Protein AF-A0A537BVV6-F1 (afdb_monomer_lite)

Foldseek 3Di:
DDKDFADPPDFWFPDLAADDLVRQLVQQQQKAWVPHRLDDPVRSVVPSVVVRVCSNPDGRRIKDKDKDWAADDDVHRPHQIFIWIWIWTHHPQKIKIFTADTRHNVLVVLVVPPPRDRPPPHGHPVAHNDPSTQMDSGQFDAPDPRRSRMTIHRHDGDD

Sequence (159 aa):
MRIERIESGAPDNAHPYGISVDAMRQKLASVKLRGDPIFTSEELDELAPYLAAALKSVGPNEDVTFALTGSHGLLGKFSPKTVTTGRVFVRDQRLNIIFGVVHDPFAILQMQTPSVPQPFIPGTRAKRIDAKLAITPGMGRLAGDDRPDWVTFDAVRTE

Secondary structure (DSSP, 8-state):
-EEEEPPTTPPPP--S----HHHHHHHHHH-EETTEESS-HHHH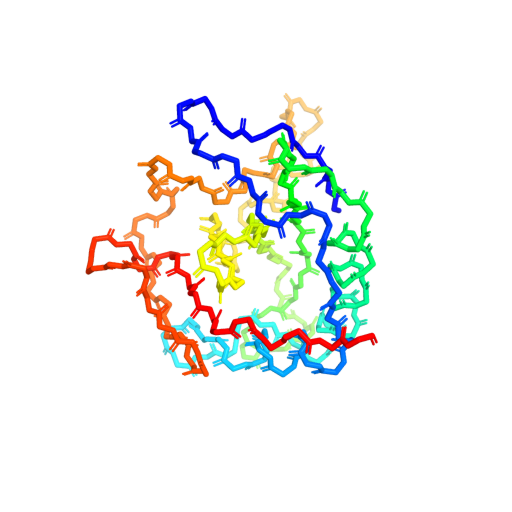HHHHHHHHHHHHH--TTEEEEEEEEEE-STTGGGSPEEEEEEEEEEETTEEEEEES-SSBSHHHHHHT-TTS--------SSS-S-TT--EE-TTSEES-TT-TTEEEEE-----

Structure (mmCIF, N/CA/C/O backbone):
data_AF-A0A537BVV6-F1
#
_entry.id   AF-A0A537BVV6-F1
#
loop_
_atom_site.group_PDB
_atom_site.id
_atom_site.type_symbol
_atom_site.label_atom_id
_atom_site.label_alt_id
_atom_site.label_comp_id
_atom_site.label_asym_id
_atom_site.label_entity_id
_atom_site.label_seq_id
_atom_site.pdbx_PDB_ins_code
_atom_site.Cartn_x
_atom_site.Cartn_y
_atom_site.Cartn_z
_atom_site.occupancy
_atom_site.B_iso_or_equiv
_atom_site.auth_seq_id
_atom_site.auth_comp_id
_atom_site.auth_asym_id
_atom_site.auth_atom_id
_atom_site.pdbx_PDB_model_num
ATOM 1 N N . MET A 1 1 ? -4.347 10.288 -4.502 1.00 88.94 1 MET A N 1
ATOM 2 C CA . MET A 1 1 ? -5.121 9.604 -3.438 1.00 88.94 1 MET A CA 1
ATOM 3 C C . MET A 1 1 ? -6.602 9.925 -3.604 1.00 88.94 1 MET A C 1
ATOM 5 O O . MET A 1 1 ? -6.906 11.016 -4.071 1.00 88.94 1 MET A O 1
ATOM 9 N N . ARG A 1 2 ? -7.508 9.000 -3.270 1.00 92.62 2 ARG A N 1
ATOM 10 C CA . ARG A 1 2 ? -8.968 9.197 -3.297 1.00 92.62 2 ARG A CA 1
ATOM 11 C C . ARG A 1 2 ? -9.607 8.529 -2.080 1.00 92.62 2 ARG A C 1
ATOM 13 O O . ARG A 1 2 ? -9.095 7.517 -1.610 1.00 92.62 2 ARG A O 1
ATOM 20 N N . ILE A 1 3 ? -10.725 9.073 -1.614 1.00 96.19 3 ILE A N 1
ATOM 21 C CA . ILE A 1 3 ? -11.600 8.420 -0.636 1.00 96.19 3 ILE A CA 1
ATOM 22 C C . ILE A 1 3 ? -12.718 7.751 -1.431 1.00 96.19 3 ILE A C 1
ATOM 24 O O . ILE A 1 3 ? -13.358 8.395 -2.263 1.00 96.19 3 ILE A O 1
ATOM 28 N N . GLU A 1 4 ? -12.912 6.457 -1.223 1.00 95.31 4 GLU A N 1
ATOM 29 C CA . GLU A 1 4 ? -13.947 5.677 -1.895 1.00 95.31 4 GLU A CA 1
ATOM 30 C C . GLU A 1 4 ? -14.912 5.104 -0.865 1.00 95.31 4 GLU A C 1
ATOM 32 O O . GLU A 1 4 ? -14.526 4.825 0.267 1.00 95.31 4 GLU A O 1
ATOM 37 N N . ARG A 1 5 ? -16.168 4.878 -1.258 1.00 96.94 5 ARG A N 1
ATOM 38 C CA . ARG A 1 5 ? -17.061 4.056 -0.440 1.00 96.94 5 ARG A CA 1
ATOM 39 C C . ARG A 1 5 ? -16.486 2.652 -0.323 1.00 96.94 5 ARG A C 1
ATOM 41 O O . ARG A 1 5 ? -15.870 2.144 -1.262 1.00 96.94 5 ARG A O 1
ATOM 48 N N . ILE A 1 6 ? -16.707 2.042 0.832 1.00 96.00 6 ILE A N 1
ATOM 49 C CA . ILE A 1 6 ? -16.376 0.644 1.055 1.00 96.00 6 ILE A CA 1
ATOM 50 C C . ILE A 1 6 ? -17.015 -0.244 -0.027 1.00 96.00 6 ILE A C 1
ATOM 52 O O . ILE A 1 6 ? -18.120 0.026 -0.507 1.00 96.00 6 ILE A O 1
ATOM 56 N N . GLU A 1 7 ? -16.301 -1.293 -0.439 1.00 95.31 7 GLU A N 1
ATOM 57 C CA . GLU A 1 7 ? -16.793 -2.237 -1.446 1.00 95.31 7 GLU A CA 1
ATOM 58 C C . GLU A 1 7 ? -18.103 -2.911 -1.010 1.00 95.31 7 GLU A C 1
ATOM 60 O O . GLU A 1 7 ? -18.311 -3.217 0.164 1.00 95.31 7 GLU A O 1
ATOM 65 N N . SER A 1 8 ? -18.993 -3.166 -1.973 1.00 94.31 8 SER A N 1
ATOM 66 C CA . SER A 1 8 ? -20.294 -3.784 -1.701 1.00 94.31 8 SER A CA 1
ATOM 67 C C . SER A 1 8 ? -20.135 -5.133 -0.994 1.00 94.31 8 SER A C 1
ATOM 69 O O . SER A 1 8 ? -19.352 -5.980 -1.421 1.00 94.31 8 SER A O 1
ATOM 71 N N . GLY A 1 9 ? -20.878 -5.323 0.099 1.00 92.88 9 GLY A N 1
ATOM 72 C CA . GLY A 1 9 ? -20.829 -6.536 0.917 1.00 92.88 9 GLY A CA 1
ATOM 73 C C . GLY A 1 9 ? -19.629 -6.626 1.865 1.00 92.88 9 GLY A C 1
ATOM 74 O O . GLY A 1 9 ? -19.555 -7.577 2.642 1.00 92.88 9 GLY A O 1
ATOM 75 N N . ALA A 1 10 ? -18.704 -5.660 1.844 1.00 94.56 10 ALA A N 1
ATOM 76 C CA . ALA A 1 10 ? -17.612 -5.628 2.802 1.00 94.56 10 ALA A CA 1
ATOM 77 C C . ALA A 1 10 ? -18.058 -5.000 4.141 1.00 94.56 10 ALA A C 1
ATOM 79 O O . ALA A 1 10 ? -18.858 -4.065 4.153 1.00 94.56 10 ALA A O 1
ATOM 80 N N . PRO A 1 11 ? -17.549 -5.508 5.276 1.00 94.75 11 PRO A N 1
ATOM 81 C CA . PRO A 1 11 ? -17.915 -5.016 6.601 1.00 94.75 11 PRO A CA 1
ATOM 82 C C . PRO A 1 11 ? -17.232 -3.685 6.931 1.00 94.75 11 PRO A C 1
ATOM 84 O O . PRO A 1 11 ? -16.084 -3.469 6.530 1.00 94.75 11 PRO A O 1
ATOM 87 N N . ASP A 1 12 ? -17.902 -2.862 7.741 1.00 97.12 12 ASP A N 1
ATOM 88 C CA . ASP A 1 12 ? -17.436 -1.536 8.166 1.00 97.12 12 ASP A CA 1
ATOM 89 C C . ASP A 1 12 ? -15.996 -1.529 8.705 1.00 97.12 12 ASP A C 1
ATOM 91 O O . ASP A 1 12 ? -15.510 -2.475 9.340 1.00 97.12 12 ASP A O 1
ATOM 95 N N . ASN A 1 13 ? -15.316 -0.414 8.473 1.00 97.62 13 ASN A N 1
ATOM 96 C CA . ASN A 1 13 ? -13.974 -0.140 8.953 1.00 97.62 13 ASN A CA 1
ATOM 97 C C . ASN A 1 13 ? -13.975 0.365 10.397 1.00 97.62 13 ASN A C 1
ATOM 99 O O . ASN A 1 13 ? -14.880 1.059 10.853 1.00 97.62 13 ASN A O 1
ATOM 103 N N . ALA A 1 14 ? -12.882 0.086 11.100 1.00 96.44 14 ALA A N 1
ATOM 104 C CA . ALA A 1 14 ? -12.533 0.694 12.376 1.00 96.44 14 ALA A CA 1
ATOM 105 C C . ALA A 1 14 ? -11.888 2.076 12.152 1.00 96.44 14 ALA A C 1
ATOM 107 O O . ALA A 1 14 ? -10.735 2.307 12.521 1.00 96.44 14 ALA A O 1
ATOM 108 N N . HIS A 1 15 ? -12.635 2.971 11.504 1.00 94.88 15 HIS A N 1
ATOM 109 C CA . HIS A 1 15 ? -12.259 4.357 11.224 1.00 94.88 15 HIS A CA 1
ATOM 110 C C . HIS A 1 15 ? -13.111 5.345 12.041 1.00 94.88 15 HIS A C 1
ATOM 112 O O . HIS A 1 15 ? -14.241 5.005 12.400 1.00 94.88 15 HIS A O 1
ATOM 118 N N . PRO A 1 16 ? -12.608 6.560 12.327 1.00 96.25 16 PRO A N 1
ATOM 119 C CA . PRO A 1 16 ? -11.264 7.055 12.014 1.00 96.25 16 PRO A CA 1
ATOM 120 C C . PRO A 1 16 ? -10.178 6.339 12.830 1.00 96.25 16 PRO A C 1
ATOM 122 O O . PRO A 1 16 ? -10.434 5.785 13.900 1.00 96.25 16 PRO A O 1
ATOM 125 N N . TYR A 1 17 ? -8.951 6.334 12.318 1.00 96.31 17 TYR A N 1
ATOM 126 C CA . TYR A 1 17 ? -7.809 5.688 12.957 1.00 96.31 17 TYR A CA 1
ATOM 127 C C . TYR A 1 17 ? -6.551 6.557 12.884 1.00 96.31 17 TYR A C 1
ATOM 129 O O . TYR A 1 17 ? -6.115 6.960 11.806 1.00 96.31 17 TYR A O 1
ATOM 137 N N . GLY A 1 18 ? -5.953 6.814 14.049 1.00 95.88 18 GLY A N 1
ATOM 138 C CA . GLY A 1 18 ? -4.686 7.525 14.178 1.00 95.88 18 GLY A CA 1
ATOM 139 C C . GLY A 1 18 ? -3.482 6.590 14.066 1.00 95.88 18 GLY A C 1
ATOM 140 O O . GLY A 1 18 ? -3.409 5.569 14.749 1.00 95.88 18 GLY A O 1
ATOM 141 N N . ILE A 1 19 ? -2.521 6.976 13.229 1.00 95.38 19 ILE A N 1
ATOM 142 C CA . ILE A 1 19 ? -1.190 6.374 13.116 1.00 95.38 19 ILE A CA 1
ATOM 143 C C . ILE A 1 19 ? -0.177 7.486 12.850 1.00 95.38 19 ILE A C 1
ATOM 145 O O . ILE A 1 19 ? -0.472 8.421 12.103 1.00 95.38 19 ILE A O 1
ATOM 149 N N . SER A 1 20 ? 1.009 7.410 13.457 1.00 96.75 20 SER A N 1
ATOM 150 C CA . SER A 1 20 ? 2.075 8.369 13.160 1.00 96.75 20 SER A CA 1
ATOM 151 C C . SER A 1 20 ? 2.605 8.188 11.734 1.00 96.75 20 SER A C 1
ATOM 153 O O . SER A 1 20 ? 2.589 7.087 11.175 1.00 96.75 20 SER A O 1
ATOM 155 N N . VAL A 1 21 ? 3.114 9.274 11.148 1.00 97.69 21 VAL A N 1
ATOM 156 C CA . VAL A 1 21 ? 3.748 9.240 9.820 1.00 97.69 21 VAL A CA 1
ATOM 157 C C . VAL A 1 21 ? 4.913 8.250 9.805 1.00 97.69 21 VAL A C 1
ATOM 159 O O . VAL A 1 21 ? 4.994 7.427 8.898 1.00 97.69 21 VAL A O 1
ATOM 162 N N . ASP A 1 22 ? 5.747 8.247 10.848 1.00 97.50 22 ASP A N 1
ATOM 163 C CA . ASP A 1 22 ? 6.882 7.327 10.964 1.00 97.50 22 ASP A CA 1
ATOM 164 C C . ASP A 1 22 ? 6.445 5.861 11.026 1.00 97.50 22 ASP A C 1
ATOM 166 O O . ASP A 1 22 ? 7.034 5.011 10.358 1.00 97.50 22 ASP A O 1
ATOM 170 N N . ALA A 1 23 ? 5.382 5.546 11.775 1.00 97.00 23 ALA A N 1
ATOM 171 C CA . ALA A 1 23 ? 4.868 4.183 11.852 1.00 97.00 23 ALA A CA 1
ATOM 172 C C . ALA A 1 23 ? 4.267 3.726 10.513 1.00 97.00 23 ALA A C 1
ATOM 174 O O . ALA A 1 23 ? 4.489 2.586 10.099 1.00 97.00 23 ALA A O 1
ATOM 175 N N . MET A 1 24 ? 3.536 4.603 9.813 1.00 97.94 24 MET A N 1
ATOM 176 C CA . MET A 1 24 ? 3.046 4.330 8.457 1.00 97.94 24 MET A CA 1
ATOM 177 C C . MET A 1 24 ? 4.217 4.083 7.496 1.00 97.94 24 MET A C 1
ATOM 179 O O . MET A 1 24 ? 4.242 3.073 6.792 1.00 97.94 24 MET A O 1
ATOM 183 N N . ARG A 1 25 ? 5.226 4.960 7.525 1.00 98.25 25 ARG A N 1
ATOM 184 C CA . ARG A 1 25 ? 6.435 4.876 6.701 1.00 98.25 25 ARG A CA 1
ATOM 185 C C . ARG A 1 25 ? 7.184 3.565 6.918 1.00 98.25 25 ARG A C 1
ATOM 187 O O . ARG A 1 25 ? 7.506 2.888 5.948 1.00 98.25 25 ARG A O 1
ATOM 194 N N . GLN A 1 26 ? 7.422 3.174 8.170 1.00 97.94 26 GLN A N 1
ATOM 195 C CA . GLN A 1 26 ? 8.101 1.919 8.510 1.00 97.94 26 GLN A CA 1
ATOM 196 C C . GLN A 1 26 ? 7.324 0.689 8.022 1.00 97.94 26 GLN A C 1
ATOM 198 O O . GLN A 1 26 ? 7.919 -0.214 7.432 1.00 97.94 26 GLN A O 1
ATOM 203 N N . LYS A 1 27 ? 5.995 0.664 8.211 1.00 98.00 27 LYS A N 1
ATOM 204 C CA . LYS A 1 27 ? 5.147 -0.436 7.722 1.00 98.00 27 LYS A CA 1
ATOM 205 C C . LYS A 1 27 ? 5.246 -0.564 6.201 1.00 98.00 27 LYS A C 1
ATOM 207 O O . LYS A 1 27 ? 5.552 -1.653 5.723 1.00 98.00 27 LYS A O 1
ATOM 212 N N . LEU A 1 28 ? 5.071 0.534 5.460 1.00 98.31 28 LEU A N 1
ATOM 213 C CA . LEU A 1 28 ? 5.175 0.556 3.995 1.00 98.31 28 LEU A CA 1
ATOM 214 C C . LEU A 1 28 ? 6.572 0.150 3.500 1.00 98.31 28 LEU A C 1
ATOM 216 O O . LEU A 1 28 ? 6.674 -0.684 2.606 1.00 98.31 28 LEU A O 1
ATOM 220 N N . ALA A 1 29 ? 7.636 0.676 4.116 1.00 98.25 29 ALA A N 1
ATOM 221 C CA . ALA A 1 29 ? 9.026 0.378 3.755 1.00 98.25 29 ALA A CA 1
ATOM 222 C C . ALA A 1 29 ? 9.398 -1.101 3.938 1.00 98.25 29 ALA A C 1
ATOM 224 O O . ALA A 1 29 ? 10.307 -1.607 3.281 1.00 98.25 29 ALA A O 1
ATOM 225 N N . SER A 1 30 ? 8.712 -1.800 4.847 1.00 98.12 30 SER A N 1
ATOM 226 C CA . SER A 1 30 ? 8.964 -3.218 5.099 1.00 98.12 30 SER A CA 1
ATOM 227 C C . SER A 1 30 ? 8.425 -4.139 3.998 1.00 98.12 30 SER A C 1
ATOM 229 O O . SER A 1 30 ? 8.903 -5.267 3.864 1.00 98.12 30 SER A O 1
ATOM 231 N N . VAL A 1 31 ? 7.447 -3.674 3.211 1.00 98.06 31 VAL A N 1
ATOM 232 C CA . VAL A 1 31 ? 6.777 -4.482 2.189 1.00 98.06 31 VAL A CA 1
ATOM 233 C C . VAL A 1 31 ? 7.610 -4.534 0.915 1.00 98.06 31 VAL A C 1
ATOM 235 O O . VAL A 1 31 ? 8.108 -3.519 0.424 1.00 98.06 31 VAL A O 1
ATOM 238 N N . LYS A 1 32 ? 7.738 -5.736 0.355 1.00 97.44 32 LYS A N 1
ATOM 239 C CA . LYS A 1 32 ? 8.567 -5.994 -0.823 1.00 97.44 32 LYS A CA 1
ATOM 240 C C . LYS A 1 32 ? 7.795 -6.745 -1.898 1.00 97.44 32 LYS A C 1
ATOM 242 O O . LYS A 1 32 ? 6.893 -7.519 -1.592 1.00 97.44 32 LYS A O 1
ATOM 247 N N . LEU A 1 33 ? 8.191 -6.569 -3.152 1.00 94.56 33 LEU A N 1
ATOM 248 C CA . LEU A 1 33 ? 7.767 -7.387 -4.281 1.00 94.56 33 LEU A CA 1
ATOM 249 C C . LEU A 1 33 ? 8.937 -8.290 -4.667 1.00 94.56 33 LEU A C 1
ATOM 251 O O . LEU A 1 33 ? 9.972 -7.803 -5.105 1.00 94.56 33 LEU A O 1
ATOM 255 N N . ARG A 1 34 ? 8.790 -9.610 -4.487 1.00 89.25 34 ARG A N 1
ATOM 256 C CA . ARG A 1 34 ? 9.838 -10.601 -4.827 1.00 89.25 34 ARG A CA 1
ATOM 257 C C . ARG A 1 34 ? 11.230 -10.290 -4.240 1.00 89.25 34 ARG A C 1
ATOM 259 O O . ARG A 1 34 ? 12.243 -10.651 -4.825 1.00 89.25 34 ARG A O 1
ATOM 266 N N . GLY A 1 35 ? 11.275 -9.658 -3.066 1.00 89.06 35 GLY A N 1
ATOM 267 C CA . GLY A 1 35 ? 12.516 -9.299 -2.368 1.00 89.06 35 GLY A CA 1
ATOM 268 C C . GLY A 1 35 ? 12.975 -7.847 -2.551 1.00 89.06 35 GLY A C 1
ATOM 269 O O . GLY A 1 35 ? 13.747 -7.367 -1.714 1.00 89.06 35 GLY A O 1
ATOM 270 N N . ASP A 1 36 ? 12.437 -7.129 -3.537 1.00 92.25 36 ASP A N 1
ATOM 271 C CA . ASP A 1 36 ? 12.752 -5.722 -3.798 1.00 92.25 36 ASP A CA 1
ATOM 272 C C . ASP A 1 36 ? 11.751 -4.777 -3.111 1.00 92.25 36 ASP A C 1
ATOM 274 O O . ASP A 1 36 ? 10.569 -5.114 -3.007 1.00 92.25 36 ASP A O 1
ATOM 278 N N . PRO A 1 37 ? 12.171 -3.594 -2.623 1.00 95.06 37 PRO A N 1
ATOM 279 C CA . PRO A 1 37 ? 11.251 -2.604 -2.065 1.00 95.06 37 PRO A CA 1
ATOM 280 C C . PRO A 1 37 ? 10.156 -2.208 -3.062 1.00 95.06 37 PRO A C 1
ATOM 282 O O . PRO A 1 37 ? 10.437 -1.949 -4.232 1.00 95.06 37 PRO A O 1
ATOM 285 N N . ILE A 1 38 ? 8.910 -2.121 -2.589 1.00 96.44 38 ILE A N 1
ATOM 286 C CA . ILE A 1 38 ? 7.800 -1.609 -3.412 1.00 96.44 38 ILE A CA 1
ATOM 287 C C . ILE A 1 38 ? 7.903 -0.099 -3.606 1.00 96.44 38 ILE A C 1
ATOM 289 O O . ILE A 1 38 ? 7.509 0.398 -4.655 1.00 96.44 38 ILE A O 1
ATOM 293 N N . PHE A 1 39 ? 8.407 0.610 -2.600 1.00 97.25 39 PHE A N 1
ATOM 294 C CA . PHE A 1 39 ? 8.485 2.063 -2.599 1.00 97.25 39 PHE A CA 1
ATOM 295 C C . PHE A 1 39 ? 9.931 2.524 -2.430 1.00 97.25 39 PHE A C 1
ATOM 297 O O . PHE A 1 39 ? 10.684 1.938 -1.642 1.00 97.25 39 PHE A O 1
ATOM 304 N N . THR A 1 40 ? 10.311 3.593 -3.127 1.00 95.88 40 THR A N 1
ATOM 305 C CA . THR A 1 40 ? 11.554 4.326 -2.842 1.00 95.88 40 THR A CA 1
ATOM 306 C C . THR A 1 40 ? 11.419 5.163 -1.565 1.00 95.88 40 THR A C 1
ATOM 308 O O . THR A 1 40 ? 10.327 5.335 -1.024 1.00 95.88 40 THR A O 1
ATOM 311 N N . SER A 1 41 ? 12.529 5.712 -1.056 1.00 95.75 41 SER A N 1
ATOM 312 C CA . SER A 1 41 ? 12.471 6.599 0.117 1.00 95.75 41 SER A CA 1
ATOM 313 C C . SER A 1 41 ? 11.630 7.847 -0.160 1.00 95.75 41 SER A C 1
ATOM 315 O O . SER A 1 41 ? 10.845 8.250 0.688 1.00 95.75 41 SER A O 1
ATOM 317 N N . GLU A 1 42 ? 11.759 8.427 -1.351 1.00 95.44 42 GLU A N 1
ATOM 318 C CA . GLU A 1 42 ? 11.029 9.625 -1.772 1.00 95.44 42 GLU A CA 1
ATOM 319 C C . GLU A 1 42 ? 9.527 9.350 -1.892 1.00 95.44 42 GLU A C 1
ATOM 321 O O . GLU A 1 42 ? 8.704 10.140 -1.439 1.00 95.44 42 GLU A O 1
ATOM 326 N N . GLU A 1 43 ? 9.164 8.194 -2.449 1.00 97.12 43 GLU A N 1
ATOM 327 C CA . GLU A 1 43 ? 7.777 7.736 -2.526 1.00 97.12 43 GLU A CA 1
ATOM 328 C C . GLU A 1 43 ? 7.158 7.505 -1.147 1.00 97.12 43 GLU A C 1
ATOM 330 O O . GLU A 1 43 ? 5.983 7.803 -0.933 1.00 97.12 43 GLU A O 1
ATOM 335 N N . LEU A 1 44 ? 7.939 6.992 -0.195 1.00 98.38 44 LEU A N 1
ATOM 336 C CA . LEU A 1 44 ? 7.506 6.829 1.191 1.00 98.38 44 LEU A CA 1
ATOM 337 C C . LEU A 1 44 ? 7.297 8.178 1.887 1.00 98.38 44 LEU A C 1
ATOM 339 O O . LEU A 1 44 ? 6.321 8.329 2.626 1.00 98.38 44 LEU A O 1
ATOM 343 N N . ASP A 1 45 ? 8.187 9.140 1.642 1.00 97.56 45 ASP A N 1
ATOM 344 C CA . ASP A 1 45 ? 8.104 10.495 2.193 1.00 97.56 45 ASP A CA 1
ATOM 345 C C . ASP A 1 45 ? 6.897 11.264 1.618 1.00 97.56 45 ASP A C 1
ATOM 347 O O . ASP A 1 45 ? 6.294 12.076 2.319 1.00 97.56 45 ASP A O 1
ATOM 351 N N . GLU A 1 46 ? 6.483 10.957 0.382 1.00 96.69 46 GLU A N 1
ATOM 352 C CA . GLU A 1 46 ? 5.233 11.448 -0.206 1.00 96.69 46 GLU A CA 1
ATOM 353 C C . GLU A 1 46 ? 4.005 10.721 0.366 1.00 96.69 46 GLU A C 1
ATOM 355 O O . GLU A 1 46 ? 3.075 11.357 0.858 1.00 96.69 46 GLU A O 1
ATOM 360 N N . LEU A 1 47 ? 3.969 9.388 0.309 1.00 98.06 47 LEU A N 1
ATOM 361 C CA . LEU A 1 47 ? 2.752 8.606 0.541 1.00 98.06 47 LEU A CA 1
ATOM 362 C C . LEU A 1 47 ? 2.351 8.522 2.022 1.00 98.06 47 LEU A C 1
ATOM 364 O O . LEU A 1 47 ? 1.159 8.581 2.343 1.00 98.06 47 LEU A O 1
ATOM 368 N N . ALA A 1 48 ? 3.317 8.363 2.932 1.00 98.31 48 ALA A N 1
ATOM 369 C CA . ALA A 1 48 ? 3.026 8.089 4.340 1.00 98.31 48 ALA A CA 1
ATOM 370 C C . ALA A 1 48 ? 2.257 9.225 5.049 1.00 98.31 48 ALA A C 1
ATOM 372 O O . ALA A 1 48 ? 1.269 8.912 5.725 1.00 98.31 48 ALA A O 1
ATOM 373 N N . PRO A 1 49 ? 2.612 10.520 4.884 1.00 98.12 49 PRO A N 1
ATOM 374 C CA . PRO A 1 49 ? 1.846 11.622 5.466 1.00 98.12 49 PRO A CA 1
ATOM 375 C C . PRO A 1 49 ? 0.393 11.665 4.986 1.00 98.12 49 PRO A C 1
ATOM 377 O O . PRO A 1 49 ? -0.518 11.837 5.798 1.00 98.12 49 PRO A O 1
ATOM 380 N N . TYR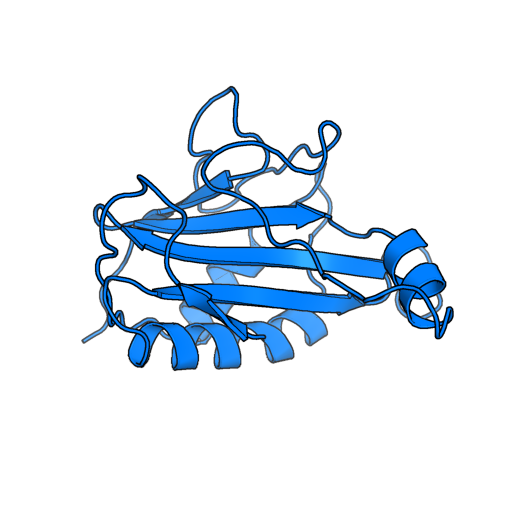 A 1 50 ? 0.158 11.460 3.684 1.00 97.88 50 TYR A N 1
ATOM 381 C CA . TYR A 1 50 ? -1.190 11.494 3.113 1.00 97.88 50 TYR A CA 1
ATOM 382 C C . TYR A 1 50 ? -2.066 10.350 3.626 1.00 97.88 50 TYR A C 1
ATOM 384 O O . TYR A 1 50 ? -3.219 10.587 3.986 1.00 97.88 50 TYR A O 1
ATOM 392 N N . LEU A 1 51 ? -1.530 9.128 3.713 1.00 98.19 51 LEU A N 1
ATOM 393 C CA . LEU A 1 51 ? -2.281 7.990 4.249 1.00 98.19 51 LEU A CA 1
ATOM 394 C C . LEU A 1 51 ? -2.592 8.156 5.740 1.00 98.19 51 LEU A C 1
ATOM 396 O O . LEU A 1 51 ? -3.721 7.894 6.154 1.00 98.19 51 LEU A O 1
ATOM 400 N N . ALA A 1 52 ? -1.625 8.610 6.542 1.00 97.69 52 ALA A N 1
ATOM 401 C CA . ALA A 1 52 ? -1.835 8.851 7.969 1.00 97.69 52 ALA A CA 1
ATOM 402 C C . ALA A 1 52 ? -2.918 9.918 8.210 1.00 97.69 52 ALA A C 1
ATOM 404 O O . ALA A 1 52 ? -3.817 9.717 9.028 1.00 97.69 52 ALA A O 1
ATOM 405 N N . ALA A 1 53 ? -2.876 11.023 7.457 1.00 97.75 53 ALA A N 1
ATOM 406 C CA . ALA A 1 53 ? -3.884 12.076 7.536 1.00 97.75 53 ALA A CA 1
ATOM 407 C C . ALA A 1 53 ? -5.272 11.583 7.096 1.00 97.75 53 ALA A C 1
ATOM 409 O O . ALA A 1 53 ? -6.253 11.829 7.796 1.00 97.75 53 ALA A O 1
ATOM 410 N N . ALA A 1 54 ? -5.356 10.848 5.982 1.00 97.81 54 ALA A N 1
ATOM 411 C CA . ALA A 1 54 ? -6.622 10.342 5.460 1.00 97.81 54 ALA A CA 1
ATOM 412 C C . ALA A 1 54 ? -7.290 9.350 6.422 1.00 97.81 54 ALA A C 1
ATOM 414 O O . ALA A 1 54 ? -8.481 9.475 6.699 1.00 97.81 54 ALA A O 1
ATOM 415 N N . LEU A 1 55 ? -6.535 8.403 6.992 1.00 97.25 55 LEU A N 1
ATOM 416 C CA . LEU A 1 55 ? -7.077 7.432 7.951 1.00 97.25 55 LEU A CA 1
ATOM 417 C C . LEU A 1 55 ? -7.623 8.093 9.223 1.00 97.25 55 LEU A C 1
ATOM 419 O O . LEU A 1 55 ? -8.576 7.584 9.812 1.00 97.25 55 LEU A O 1
ATOM 423 N N . LYS A 1 56 ? -7.071 9.246 9.617 1.00 96.62 56 LYS A N 1
ATOM 424 C CA . LYS A 1 56 ? -7.568 10.038 10.747 1.00 96.62 56 LYS A CA 1
ATOM 425 C C . LYS A 1 56 ? -8.892 10.755 10.441 1.00 96.62 56 LYS A C 1
ATOM 427 O O . LYS A 1 56 ? -9.578 11.148 11.381 1.00 96.62 56 LYS A O 1
ATOM 432 N N . SER A 1 57 ? -9.254 10.932 9.168 1.00 96.69 57 SER A N 1
ATOM 433 C CA . SER A 1 57 ? -10.437 11.702 8.756 1.00 96.69 57 SER A CA 1
ATOM 434 C C . SER A 1 57 ? -11.590 10.877 8.185 1.00 96.69 57 SER A C 1
ATOM 436 O O . SER A 1 57 ? -12.731 11.313 8.297 1.00 96.69 57 SER A O 1
ATOM 438 N N . VAL A 1 58 ? -11.315 9.742 7.536 1.00 97.69 58 VAL A N 1
ATOM 439 C CA . VAL A 1 58 ? -12.355 8.948 6.854 1.00 97.69 58 VAL A CA 1
ATOM 440 C C . VAL A 1 58 ? -13.319 8.272 7.831 1.00 97.69 58 VAL A C 1
ATOM 442 O O . VAL A 1 58 ? -12.971 7.978 8.977 1.00 97.69 58 VAL A O 1
ATOM 445 N N . GLY A 1 59 ? -14.545 8.034 7.365 1.00 97.75 59 GLY A N 1
ATOM 446 C CA . GLY A 1 59 ? -15.601 7.359 8.111 1.00 97.75 59 GLY A CA 1
ATOM 447 C C . GLY A 1 59 ? -15.563 5.825 8.012 1.00 97.75 59 GLY A C 1
ATOM 448 O O . GLY A 1 59 ? -14.854 5.255 7.186 1.00 97.75 59 GLY A O 1
ATOM 449 N N . PRO A 1 60 ? -16.377 5.121 8.821 1.00 97.62 60 PRO A N 1
ATOM 450 C CA . PRO A 1 60 ? -16.399 3.654 8.872 1.00 97.62 60 PRO A CA 1
ATOM 451 C C . PRO A 1 60 ? -16.852 2.974 7.568 1.00 97.62 60 PRO A C 1
ATOM 453 O O . PRO A 1 60 ? -16.586 1.794 7.372 1.00 97.62 60 PRO A O 1
ATOM 456 N N . ASN A 1 61 ? -17.508 3.690 6.654 1.00 97.81 61 ASN A N 1
ATOM 457 C CA . ASN A 1 61 ? -17.952 3.174 5.353 1.00 97.81 61 ASN A CA 1
ATOM 458 C C . ASN A 1 61 ? -17.095 3.688 4.182 1.00 97.81 61 ASN A C 1
ATOM 460 O O . ASN A 1 61 ? -17.561 3.724 3.037 1.00 97.81 61 ASN A O 1
ATOM 464 N N . GLU A 1 62 ? -15.861 4.097 4.470 1.00 98.31 62 GLU A N 1
ATOM 465 C CA . GLU A 1 62 ? -14.932 4.676 3.508 1.00 98.31 62 GLU A CA 1
ATOM 466 C C . GLU A 1 62 ? -13.576 3.975 3.545 1.00 98.31 62 GLU A C 1
ATOM 468 O O . GLU A 1 62 ? -13.041 3.651 4.600 1.00 98.31 62 GLU A O 1
ATOM 473 N N . ASP A 1 63 ? -12.999 3.779 2.367 1.00 98.12 63 ASP A N 1
ATOM 474 C CA . ASP A 1 63 ? -11.643 3.294 2.166 1.00 98.12 63 ASP A CA 1
ATOM 475 C C . ASP A 1 63 ? -10.775 4.409 1.580 1.00 98.12 63 ASP A C 1
ATOM 477 O O . ASP A 1 63 ? -11.231 5.238 0.787 1.00 98.12 63 ASP A O 1
ATOM 481 N N . VAL A 1 64 ? -9.484 4.384 1.901 1.00 98.00 64 VAL A N 1
ATOM 482 C CA . VAL A 1 64 ? -8.495 5.256 1.265 1.00 98.00 64 VAL A CA 1
ATOM 483 C C . VAL A 1 64 ? -7.858 4.497 0.110 1.00 98.00 64 VAL A C 1
ATOM 485 O O . VAL A 1 64 ? -7.428 3.361 0.270 1.00 98.00 64 VAL A O 1
ATOM 488 N N . THR A 1 65 ? -7.753 5.107 -1.065 1.00 97.31 65 THR A N 1
ATOM 489 C CA . THR A 1 65 ? -7.067 4.511 -2.218 1.00 97.31 65 THR A CA 1
ATOM 490 C C . THR A 1 65 ? -5.967 5.423 -2.731 1.00 97.31 65 THR A C 1
ATOM 492 O O . THR A 1 65 ? -6.070 6.653 -2.692 1.00 97.31 65 THR A O 1
ATOM 495 N N . PHE A 1 66 ? -4.889 4.835 -3.232 1.00 96.19 66 PHE A N 1
ATOM 496 C CA . PHE A 1 66 ? -3.771 5.579 -3.789 1.00 96.19 66 PHE A CA 1
ATOM 497 C C . PHE A 1 66 ? -3.339 5.016 -5.137 1.00 96.19 66 PHE A C 1
ATOM 499 O O . PHE A 1 66 ? -3.547 3.847 -5.461 1.00 96.19 66 PHE A O 1
ATOM 506 N N . ALA A 1 67 ? -2.724 5.904 -5.904 1.00 93.62 67 ALA A N 1
ATOM 507 C CA . ALA A 1 67 ? -1.966 5.614 -7.100 1.00 93.62 67 ALA A CA 1
ATOM 508 C C . ALA A 1 67 ? -0.721 6.487 -7.007 1.00 93.62 67 ALA A C 1
ATOM 510 O O . ALA A 1 67 ? -0.852 7.695 -6.791 1.00 93.62 67 ALA A O 1
ATOM 511 N N . LEU A 1 68 ? 0.447 5.867 -7.095 1.00 93.44 68 LEU A N 1
ATOM 512 C CA . LEU A 1 68 ? 1.734 6.529 -6.965 1.00 93.44 68 LEU A CA 1
ATOM 513 C C . LEU A 1 68 ? 2.579 6.211 -8.192 1.00 93.44 68 LEU A C 1
ATOM 515 O O . LEU A 1 68 ? 2.635 5.060 -8.627 1.00 93.44 68 LEU A O 1
ATOM 519 N N . THR A 1 69 ? 3.198 7.240 -8.761 1.00 90.88 69 THR A N 1
ATOM 520 C CA . THR A 1 69 ? 4.084 7.111 -9.918 1.00 90.88 69 THR A CA 1
ATOM 521 C C . THR A 1 69 ? 5.537 7.218 -9.494 1.00 90.88 69 THR A C 1
ATOM 523 O O . THR A 1 69 ? 5.947 8.254 -8.976 1.00 90.88 69 THR A O 1
ATOM 526 N N . GLY A 1 70 ? 6.335 6.220 -9.850 1.00 90.56 70 GLY A N 1
ATOM 527 C CA . GLY A 1 70 ? 7.763 6.178 -9.543 1.00 90.56 70 GLY A CA 1
ATOM 528 C C . GLY A 1 70 ? 8.592 5.617 -10.675 1.00 90.56 70 GLY A C 1
ATOM 529 O O . GLY A 1 70 ? 8.058 5.228 -11.711 1.00 90.56 70 GLY A O 1
ATOM 530 N N . SER A 1 71 ? 9.904 5.589 -10.476 1.00 90.44 71 SER A N 1
ATOM 531 C CA . SER A 1 71 ? 10.853 4.937 -11.379 1.00 90.44 71 SER A CA 1
ATOM 532 C C . SER A 1 71 ? 11.532 3.805 -10.620 1.00 90.44 71 SER A C 1
ATOM 534 O O . SER A 1 71 ? 12.232 4.059 -9.642 1.00 90.44 71 SER A O 1
ATOM 536 N N . HIS A 1 72 ? 11.337 2.573 -11.085 1.00 89.50 72 HIS A N 1
ATOM 537 C CA . HIS A 1 72 ? 11.815 1.358 -10.426 1.00 89.50 72 HIS A CA 1
ATOM 538 C C . HIS A 1 72 ? 12.688 0.537 -11.379 1.00 89.50 72 HIS A C 1
ATOM 540 O O . HIS A 1 72 ? 12.431 0.503 -12.583 1.00 89.50 72 HIS A O 1
ATOM 546 N N . GLY A 1 73 ? 13.725 -0.115 -10.849 1.00 83.44 73 GLY A N 1
ATOM 547 C CA . GLY A 1 73 ? 14.675 -0.923 -11.622 1.00 83.44 73 GLY A CA 1
ATOM 548 C C . GLY A 1 73 ? 16.134 -0.485 -11.462 1.00 83.44 73 GLY A C 1
ATOM 549 O O . GLY A 1 73 ? 16.455 0.442 -10.719 1.00 83.44 73 GLY A O 1
ATOM 550 N N . LEU A 1 74 ? 17.034 -1.162 -12.181 1.00 83.19 74 LEU A N 1
ATOM 551 C CA . LEU A 1 74 ? 18.492 -1.038 -12.012 1.00 83.19 74 LEU A CA 1
ATOM 552 C C . LEU A 1 74 ? 19.056 0.358 -12.323 1.00 83.19 74 LEU A C 1
ATOM 554 O O . LEU A 1 74 ? 20.131 0.701 -11.842 1.00 83.19 74 LEU A O 1
ATOM 558 N N . LEU A 1 75 ? 18.345 1.169 -13.113 1.00 85.62 75 LEU A N 1
ATOM 559 C CA . LEU A 1 75 ? 18.768 2.529 -13.470 1.00 85.62 75 LEU A CA 1
ATOM 560 C C . LEU A 1 75 ? 18.210 3.595 -12.509 1.00 85.62 75 LEU A C 1
ATOM 562 O O . LEU A 1 75 ? 18.382 4.796 -12.742 1.00 85.62 75 LEU A O 1
ATOM 566 N N . GLY A 1 76 ? 17.522 3.179 -11.438 1.00 82.81 76 GLY A N 1
ATOM 567 C CA . GLY A 1 76 ? 16.934 4.068 -10.438 1.00 82.81 76 GLY A CA 1
ATOM 568 C C . GLY A 1 76 ? 16.022 5.112 -11.083 1.00 82.81 76 GLY A C 1
ATOM 569 O O . GLY A 1 76 ? 15.145 4.769 -11.875 1.00 82.81 76 GLY A O 1
ATOM 570 N N . LYS A 1 77 ? 16.285 6.397 -10.810 1.00 82.56 77 LYS A N 1
ATOM 571 C CA . LYS A 1 77 ? 15.526 7.548 -11.338 1.00 82.56 77 LYS A CA 1
ATOM 572 C C . LYS A 1 77 ? 15.479 7.663 -12.868 1.00 82.56 77 LYS A C 1
ATOM 574 O O . LYS A 1 77 ? 14.628 8.379 -13.383 1.00 82.56 77 LYS A O 1
ATOM 579 N N . PHE A 1 78 ? 16.388 6.999 -13.584 1.00 84.50 78 PHE A N 1
ATOM 580 C CA . PHE A 1 78 ? 16.401 6.972 -15.051 1.00 84.50 78 PHE A CA 1
ATOM 581 C C . PHE A 1 78 ? 15.578 5.815 -15.632 1.00 84.50 78 PHE A C 1
ATOM 583 O O . PHE A 1 78 ? 15.422 5.726 -16.848 1.00 84.50 78 PHE A O 1
ATOM 590 N N . SER A 1 79 ? 15.047 4.928 -14.785 1.00 87.88 79 SER A N 1
ATOM 591 C CA . SER A 1 79 ? 14.137 3.869 -15.219 1.00 87.88 79 SER A CA 1
ATOM 592 C C . SER A 1 79 ? 12.806 4.469 -15.694 1.00 87.88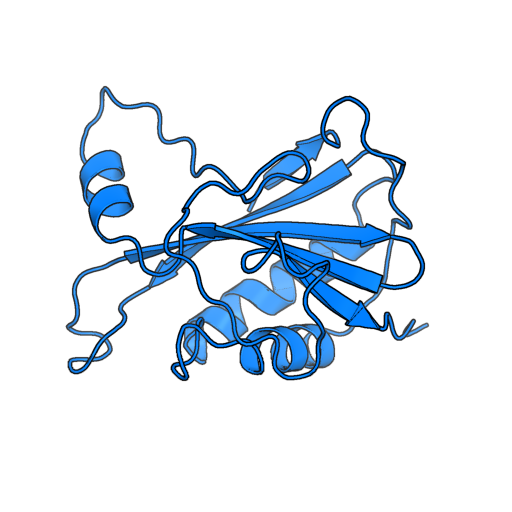 79 SER A C 1
ATOM 594 O O . SER A 1 79 ? 12.385 5.515 -15.173 1.00 87.88 79 SER A O 1
ATOM 596 N N . PRO A 1 80 ? 12.113 3.815 -16.647 1.00 86.94 80 PRO A N 1
ATOM 597 C CA . PRO A 1 80 ? 10.773 4.214 -17.057 1.00 86.94 80 PRO A CA 1
ATOM 598 C C . PRO A 1 80 ? 9.842 4.396 -15.860 1.00 86.94 80 PRO A C 1
ATOM 600 O O . PRO A 1 80 ? 9.965 3.706 -14.844 1.00 86.94 80 PRO A O 1
ATOM 603 N N . LYS A 1 81 ? 8.902 5.335 -15.988 1.00 88.69 81 LYS A N 1
ATOM 604 C CA . LYS A 1 81 ? 7.878 5.519 -14.968 1.00 88.69 81 LYS A CA 1
ATOM 605 C C . LYS A 1 81 ? 6.978 4.287 -14.908 1.00 88.69 81 LYS A C 1
ATOM 607 O O . LYS A 1 81 ? 6.665 3.670 -15.923 1.00 88.69 81 LYS A O 1
ATOM 612 N N . THR A 1 82 ? 6.537 3.979 -13.705 1.00 91.06 82 THR A N 1
ATOM 613 C CA . THR A 1 82 ? 5.625 2.886 -13.385 1.00 91.06 82 THR A CA 1
ATOM 614 C C . THR A 1 82 ? 4.609 3.359 -12.359 1.00 91.06 82 THR A C 1
ATOM 616 O O . THR A 1 82 ? 4.883 4.316 -11.631 1.00 91.06 82 THR A O 1
ATOM 619 N N . VAL A 1 83 ? 3.483 2.662 -12.245 1.00 91.69 83 VAL A N 1
ATOM 620 C CA . VAL A 1 83 ? 2.457 2.948 -11.238 1.00 91.69 83 VAL A CA 1
ATOM 621 C C . VAL A 1 83 ? 2.354 1.818 -10.220 1.00 91.69 83 VAL A C 1
ATOM 623 O O . VAL A 1 83 ? 2.346 0.641 -10.580 1.00 91.69 83 VAL A O 1
ATOM 626 N N . THR A 1 84 ? 2.194 2.199 -8.955 1.00 94.94 84 THR A N 1
ATOM 627 C CA . THR A 1 84 ? 1.740 1.320 -7.875 1.00 94.94 84 THR A CA 1
ATOM 628 C C . THR A 1 84 ? 0.398 1.826 -7.350 1.00 94.94 84 THR A C 1
ATOM 630 O O . THR A 1 84 ? 0.264 3.008 -7.026 1.00 94.94 84 THR A O 1
ATOM 633 N N . THR A 1 85 ? -0.605 0.952 -7.254 1.00 95.94 85 THR A N 1
ATOM 634 C CA . THR A 1 85 ? -1.930 1.284 -6.708 1.00 95.94 85 THR A CA 1
ATOM 635 C C . THR A 1 85 ? -2.251 0.457 -5.476 1.00 95.94 85 THR A C 1
ATOM 637 O O . THR A 1 85 ? -1.817 -0.689 -5.336 1.00 95.94 85 THR A O 1
ATOM 640 N N . GLY A 1 86 ? -3.076 1.009 -4.591 1.00 97.31 86 GLY A N 1
ATOM 641 C CA . GLY A 1 86 ? -3.549 0.254 -3.444 1.00 97.31 86 GLY A CA 1
ATOM 642 C C . GLY A 1 86 ? -4.779 0.832 -2.767 1.00 97.31 86 GLY A C 1
ATOM 643 O O . GLY A 1 86 ? -5.158 1.984 -2.979 1.00 97.31 86 GLY A O 1
ATOM 644 N N . ARG A 1 87 ? -5.403 -0.013 -1.950 1.00 98.31 87 ARG A N 1
ATOM 645 C CA . ARG A 1 87 ? -6.516 0.292 -1.050 1.00 98.31 87 ARG A CA 1
ATOM 646 C C . ARG A 1 87 ? -6.053 0.100 0.384 1.00 98.31 87 ARG A C 1
ATOM 648 O O . ARG A 1 87 ? -5.435 -0.913 0.692 1.00 98.31 87 ARG A O 1
ATOM 655 N N . VAL A 1 88 ? -6.363 1.056 1.246 1.00 98.38 88 VAL A N 1
ATOM 656 C CA . VAL A 1 88 ? -5.930 1.117 2.639 1.00 98.38 88 VAL A CA 1
ATOM 657 C C . VAL A 1 88 ? -7.137 1.348 3.535 1.00 98.38 88 VAL A C 1
ATOM 659 O O . VAL A 1 88 ? -7.932 2.261 3.313 1.00 98.38 88 VAL A O 1
ATOM 662 N N . PHE A 1 89 ? -7.264 0.520 4.565 1.00 98.12 89 PHE A N 1
ATOM 663 C CA . PHE A 1 89 ? -8.317 0.634 5.569 1.00 98.12 89 PHE A CA 1
ATOM 664 C C . PHE A 1 89 ? -7.892 -0.018 6.879 1.00 98.12 89 PHE A C 1
ATOM 666 O O . PHE A 1 89 ? -6.891 -0.727 6.943 1.00 98.12 89 PHE A O 1
ATOM 673 N N . VAL A 1 90 ? -8.646 0.221 7.945 1.00 97.69 90 VAL A N 1
ATOM 674 C CA . VAL A 1 90 ? -8.380 -0.366 9.257 1.00 97.69 90 VAL A CA 1
ATOM 675 C C . VAL A 1 90 ? -9.595 -1.163 9.653 1.00 97.69 90 VAL A C 1
ATOM 677 O O . VAL A 1 90 ? -10.710 -0.661 9.595 1.00 97.69 90 VAL A O 1
ATOM 680 N N . ARG A 1 91 ? -9.389 -2.418 10.028 1.00 95.62 91 ARG A N 1
ATOM 681 C CA . ARG A 1 91 ? -10.460 -3.317 10.437 1.00 95.62 91 ARG A CA 1
ATOM 682 C C . ARG A 1 91 ? -9.890 -4.431 11.306 1.00 95.62 91 ARG A C 1
ATOM 684 O O . ARG A 1 91 ? -8.751 -4.834 11.097 1.00 95.62 91 A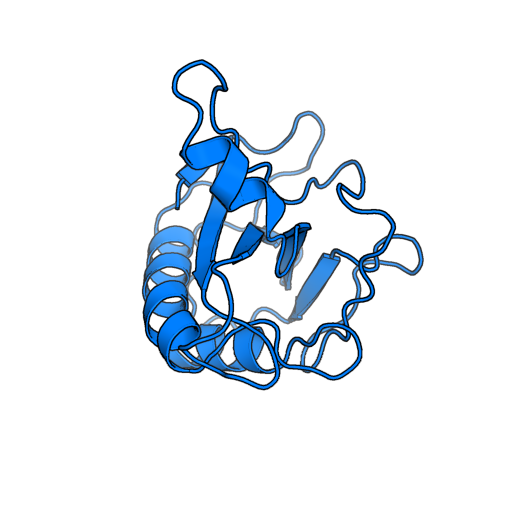RG A O 1
ATOM 691 N N . ASP A 1 92 ? -10.675 -4.900 12.277 1.00 92.81 92 ASP A N 1
ATOM 692 C CA . ASP A 1 92 ? -10.317 -6.019 13.159 1.00 92.81 92 ASP A CA 1
ATOM 693 C C . ASP A 1 92 ? -8.935 -5.818 13.811 1.00 92.81 92 ASP A C 1
ATOM 695 O O . ASP A 1 92 ? -8.090 -6.707 13.830 1.00 92.81 92 ASP A O 1
ATOM 699 N N . GLN A 1 93 ? -8.697 -4.588 14.296 1.00 92.12 93 GLN A N 1
ATOM 700 C CA . GLN A 1 93 ? -7.428 -4.137 14.889 1.00 92.12 93 GLN A CA 1
ATOM 701 C C . GLN A 1 93 ? -6.205 -4.314 13.976 1.00 92.12 93 GLN A C 1
ATOM 703 O O . GLN A 1 93 ? -5.077 -4.463 14.447 1.00 92.12 93 GLN A O 1
ATOM 708 N N . ARG A 1 94 ? -6.406 -4.265 12.657 1.00 96.31 94 ARG A N 1
ATOM 709 C CA . ARG A 1 94 ? -5.331 -4.338 11.669 1.00 96.31 94 ARG A CA 1
ATOM 710 C C . ARG A 1 94 ? -5.426 -3.216 10.649 1.00 96.31 94 ARG A C 1
ATOM 712 O O . ARG A 1 94 ? -6.508 -2.898 10.158 1.00 96.31 94 ARG A O 1
ATOM 719 N N . LEU A 1 95 ? -4.275 -2.650 10.298 1.00 98.00 95 LEU A N 1
ATOM 720 C CA . LEU A 1 95 ? -4.114 -1.849 9.089 1.00 98.00 95 LEU A CA 1
ATOM 721 C C . LEU A 1 95 ? -4.021 -2.809 7.904 1.00 98.00 95 LEU A C 1
ATOM 723 O O . LEU A 1 95 ? -3.160 -3.683 7.885 1.00 98.00 95 LEU A O 1
ATOM 727 N N . ASN A 1 96 ? -4.898 -2.641 6.928 1.00 98.44 96 ASN A N 1
ATOM 728 C CA . ASN A 1 96 ? -4.992 -3.452 5.726 1.00 98.44 96 ASN A CA 1
ATOM 729 C C . ASN A 1 96 ? -4.501 -2.635 4.535 1.00 98.44 96 ASN A C 1
ATOM 731 O O . ASN A 1 96 ? -4.905 -1.483 4.379 1.00 98.44 96 ASN A O 1
ATOM 735 N N . ILE A 1 97 ? -3.665 -3.241 3.695 1.00 98.44 97 ILE A N 1
ATOM 736 C CA . ILE A 1 97 ? -3.227 -2.694 2.413 1.00 98.44 97 ILE A CA 1
ATOM 737 C C . ILE A 1 97 ? -3.433 -3.768 1.350 1.00 98.44 97 ILE A C 1
ATOM 739 O O . ILE A 1 97 ? -2.837 -4.840 1.433 1.00 98.44 97 ILE A O 1
ATOM 743 N N . ILE A 1 98 ? -4.265 -3.476 0.354 1.00 98.31 98 ILE A N 1
ATOM 744 C CA . ILE A 1 98 ? -4.484 -4.337 -0.810 1.00 98.31 98 ILE A CA 1
ATOM 745 C C . ILE A 1 98 ? -3.859 -3.661 -2.020 1.00 98.31 98 ILE A C 1
ATOM 747 O O . ILE A 1 98 ? -4.315 -2.592 -2.432 1.00 98.31 98 ILE A O 1
ATOM 751 N N . PHE A 1 99 ? -2.827 -4.268 -2.590 1.00 97.75 99 PHE A N 1
ATOM 752 C CA . PHE A 1 99 ? -2.181 -3.781 -3.803 1.00 97.75 99 PHE A CA 1
ATOM 753 C C . PHE A 1 99 ? -3.015 -4.151 -5.036 1.00 97.75 99 PHE A C 1
ATOM 755 O O . PHE A 1 99 ? -3.515 -5.266 -5.150 1.00 97.75 99 PHE A O 1
ATOM 762 N N . GLY A 1 100 ? -3.200 -3.198 -5.950 1.00 95.31 100 GLY A N 1
ATOM 763 C CA . GLY A 1 100 ? -3.870 -3.445 -7.230 1.00 95.31 100 GLY A CA 1
ATOM 764 C C . GLY A 1 100 ? -2.859 -3.887 -8.279 1.00 95.31 100 GLY A C 1
ATOM 765 O O . GLY A 1 100 ? -2.832 -5.049 -8.680 1.00 95.31 100 GLY A O 1
ATOM 766 N N . VAL A 1 101 ? -1.998 -2.949 -8.668 1.00 92.69 101 VAL A N 1
ATOM 767 C CA . VAL A 1 101 ? -0.802 -3.183 -9.485 1.00 92.69 101 VAL A CA 1
ATOM 768 C C . VAL A 1 101 ? 0.428 -2.626 -8.770 1.00 92.69 101 VAL A C 1
ATOM 770 O O . VAL A 1 101 ? 0.311 -1.684 -7.983 1.00 92.69 101 VAL A O 1
ATOM 773 N N . VAL A 1 102 ? 1.604 -3.198 -9.029 1.00 94.12 102 VAL A N 1
ATOM 774 C CA . VAL A 1 102 ? 2.887 -2.739 -8.475 1.00 94.12 102 VAL A CA 1
ATOM 775 C C . VAL A 1 102 ? 3.895 -2.621 -9.607 1.00 94.12 102 VAL A C 1
ATOM 777 O O . VAL A 1 102 ? 4.065 -3.569 -10.370 1.00 94.12 102 VAL A O 1
ATOM 780 N N . HIS A 1 103 ? 4.558 -1.467 -9.700 1.00 92.81 103 HIS A N 1
ATOM 781 C CA . HIS A 1 103 ? 5.556 -1.161 -10.734 1.00 92.81 103 HIS A CA 1
ATOM 782 C C . HIS A 1 103 ? 5.061 -1.420 -12.167 1.00 92.81 103 HIS A C 1
ATOM 784 O O . HIS A 1 103 ? 5.837 -1.824 -13.030 1.00 92.81 103 HIS A O 1
ATOM 790 N N . ASP A 1 104 ? 3.783 -1.153 -12.453 1.00 88.81 104 ASP A N 1
ATOM 791 C CA . ASP A 1 104 ? 3.213 -1.368 -13.786 1.00 88.81 104 ASP A CA 1
ATOM 792 C C . ASP A 1 104 ? 3.613 -0.231 -14.752 1.00 88.81 104 ASP A C 1
ATOM 794 O O . ASP A 1 104 ? 3.205 0.920 -14.540 1.00 88.81 104 ASP A O 1
ATOM 798 N N . PRO A 1 105 ? 4.399 -0.504 -15.815 1.00 81.69 105 PRO A N 1
ATOM 799 C CA . PRO A 1 105 ? 4.786 0.508 -16.797 1.00 81.69 105 PRO A CA 1
ATOM 800 C C . PRO A 1 105 ? 3.646 0.875 -17.763 1.00 81.69 105 PRO A C 1
ATOM 802 O O . PRO A 1 105 ? 3.654 1.964 -18.339 1.00 81.69 105 PRO A O 1
ATOM 805 N N . PHE A 1 106 ? 2.654 -0.000 -17.958 1.00 70.00 106 PHE A N 1
ATOM 806 C CA . PHE A 1 106 ? 1.591 0.205 -18.947 1.00 70.00 106 PHE A CA 1
ATOM 807 C C . PHE A 1 106 ? 0.557 1.231 -18.490 1.00 70.00 106 PHE A C 1
ATOM 809 O O . PHE A 1 106 ? -0.023 1.930 -19.323 1.00 70.00 106 PHE A O 1
ATOM 816 N N . ALA A 1 107 ? 0.382 1.390 -17.179 1.00 62.72 107 ALA A N 1
ATOM 817 C CA . ALA A 1 107 ? -0.472 2.426 -16.613 1.00 62.72 107 ALA A CA 1
ATOM 818 C C . ALA A 1 107 ? -0.037 3.843 -17.042 1.00 62.72 107 ALA A C 1
ATOM 820 O O . ALA A 1 107 ? -0.887 4.688 -17.298 1.00 62.72 107 ALA A O 1
ATOM 821 N N . ILE A 1 108 ? 1.266 4.103 -17.215 1.00 65.62 108 ILE A N 1
ATOM 822 C CA . ILE A 1 108 ? 1.765 5.401 -17.712 1.00 65.62 108 ILE A CA 1
ATOM 823 C C . ILE A 1 108 ? 1.370 5.635 -19.173 1.00 65.62 108 ILE A C 1
ATOM 825 O O . ILE A 1 108 ? 0.983 6.740 -19.544 1.00 65.62 108 ILE A O 1
ATOM 829 N N . LEU A 1 109 ? 1.448 4.601 -20.013 1.00 61.78 109 LEU A N 1
ATOM 830 C CA . LEU A 1 109 ? 1.065 4.701 -21.426 1.00 61.78 109 LEU A CA 1
ATOM 831 C C . LEU A 1 109 ? -0.438 4.950 -21.575 1.00 61.78 109 LEU A C 1
ATOM 833 O O . LEU A 1 109 ? -0.868 5.720 -22.436 1.00 61.78 109 LEU A O 1
ATOM 837 N N . GLN A 1 110 ? -1.239 4.354 -20.690 1.00 61.28 110 GLN A N 1
ATOM 838 C CA . GLN A 1 110 ? -2.661 4.655 -20.608 1.00 61.28 110 GLN A CA 1
ATOM 839 C C . GLN A 1 110 ? -2.886 6.127 -20.230 1.00 61.28 110 GLN A C 1
ATOM 841 O O . GLN A 1 110 ? -3.692 6.767 -20.904 1.00 61.28 110 GLN A O 1
ATOM 846 N N . MET A 1 111 ? -2.141 6.704 -19.270 1.00 58.75 111 MET A N 1
ATOM 847 C CA . MET A 1 111 ? -2.264 8.133 -18.899 1.00 58.75 111 MET A CA 1
ATOM 848 C C . MET A 1 111 ? -2.074 9.088 -20.081 1.00 58.75 111 MET A C 1
ATOM 850 O O . MET A 1 111 ? -2.661 10.166 -20.103 1.00 58.75 111 MET A O 1
ATOM 854 N N . GLN A 1 112 ? -1.246 8.709 -21.054 1.00 62.59 112 GLN A N 1
ATOM 855 C CA . GLN A 1 112 ? -0.946 9.521 -22.233 1.00 62.59 112 GLN A CA 1
ATOM 856 C C . GLN A 1 112 ? -2.006 9.395 -23.336 1.00 62.59 112 GLN A C 1
ATOM 858 O O . GLN A 1 112 ? -1.923 10.100 -24.340 1.00 62.59 112 GLN A O 1
ATOM 863 N N . THR A 1 113 ? -3.002 8.521 -23.159 1.00 63.56 113 THR A N 1
ATOM 864 C CA . THR A 1 113 ? -4.074 8.287 -24.130 1.00 63.56 113 THR A CA 1
ATOM 865 C C . THR A 1 113 ? -5.338 9.050 -23.705 1.00 63.56 113 THR A C 1
ATOM 867 O O . THR A 1 113 ? -6.032 8.607 -22.789 1.00 63.56 113 THR A O 1
ATOM 870 N N . PRO A 1 114 ? -5.703 10.166 -24.372 1.00 59.38 114 PRO A N 1
ATOM 871 C CA . PRO A 1 114 ? -6.774 11.065 -23.917 1.00 59.38 114 PRO A CA 1
ATOM 872 C C . PRO A 1 114 ? -8.164 10.420 -23.821 1.00 59.38 114 PRO A C 1
ATOM 874 O O . PRO A 1 114 ? -9.032 10.913 -23.109 1.00 59.38 114 PRO A O 1
ATOM 877 N N . SER A 1 115 ? -8.389 9.331 -24.557 1.00 68.62 115 SER A N 1
ATOM 878 C CA . SER A 1 115 ? -9.670 8.624 -24.645 1.00 68.62 115 SER A CA 1
ATOM 879 C C . SER A 1 115 ? -9.804 7.449 -23.676 1.00 68.62 115 SER A C 1
ATOM 881 O O . SER A 1 115 ? -10.848 6.801 -23.668 1.00 68.62 115 SER A O 1
ATOM 883 N N . VAL A 1 116 ? -8.766 7.135 -22.895 1.00 59.44 116 VAL A N 1
ATOM 884 C CA . VAL A 1 116 ? -8.81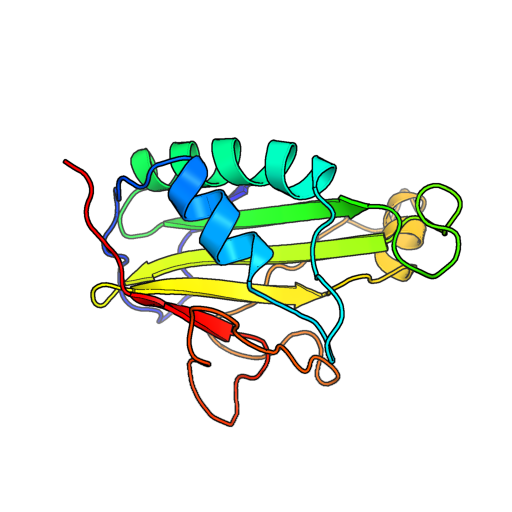2 6.073 -21.887 1.00 59.44 116 VAL A CA 1
ATOM 885 C C . VAL A 1 116 ? -9.074 6.749 -20.545 1.00 59.44 116 VAL A C 1
ATOM 887 O O . VAL A 1 116 ? -8.163 7.398 -20.018 1.00 59.44 116 VAL A O 1
ATOM 890 N N . PRO A 1 117 ? -10.290 6.624 -19.969 1.00 56.09 117 PRO A N 1
ATOM 891 C CA . PRO A 1 117 ? -10.498 6.976 -18.572 1.00 56.09 117 PRO A CA 1
ATOM 892 C C . PRO A 1 117 ? -9.394 6.285 -17.781 1.00 56.09 117 PRO A C 1
ATOM 894 O O . PRO A 1 117 ? -9.131 5.115 -18.037 1.00 56.09 117 PRO A O 1
ATOM 897 N N . GLN A 1 118 ? -8.713 6.996 -16.890 1.00 62.25 118 GLN A N 1
ATOM 898 C CA . GLN A 1 118 ? -7.646 6.422 -16.074 1.00 62.25 118 GLN A CA 1
ATOM 899 C C . GLN A 1 118 ? -8.229 5.928 -14.747 1.00 62.25 118 GLN A C 1
ATOM 901 O O . GLN A 1 118 ? -8.120 6.645 -13.746 1.00 62.25 118 GLN A O 1
ATOM 906 N N . PRO A 1 119 ? -8.875 4.747 -14.648 1.00 63.31 119 PRO A N 1
ATOM 907 C CA . PRO A 1 119 ? -9.074 4.176 -13.343 1.00 63.31 119 PRO A CA 1
ATOM 908 C C . PRO A 1 119 ? -7.713 3.618 -12.950 1.00 63.31 119 PRO A C 1
ATOM 910 O O . PRO A 1 119 ? -7.319 2.539 -13.379 1.00 63.31 119 PRO A O 1
ATOM 913 N N . PHE A 1 120 ? -6.970 4.339 -12.117 1.00 76.25 120 PHE A N 1
ATOM 914 C CA . PHE A 1 120 ? -6.005 3.656 -11.268 1.00 76.25 120 PHE A CA 1
ATOM 915 C C . PHE A 1 120 ? -6.803 2.697 -10.397 1.00 76.25 120 PHE A C 1
ATOM 917 O O . PHE A 1 120 ? -7.370 3.117 -9.387 1.00 76.25 120 PHE A O 1
ATOM 924 N N . ILE A 1 121 ? -6.934 1.449 -10.857 1.00 85.56 121 ILE A N 1
ATOM 925 C CA . ILE A 1 121 ? -7.726 0.426 -10.186 1.00 85.56 121 ILE A CA 1
ATOM 926 C C . ILE A 1 121 ? -6.965 0.083 -8.904 1.00 85.56 121 ILE A C 1
ATOM 928 O O . ILE A 1 121 ? -5.851 -0.449 -8.981 1.00 85.56 121 ILE A O 1
ATOM 932 N N . PRO A 1 122 ? -7.498 0.432 -7.723 1.00 93.00 122 PRO A N 1
ATOM 933 C CA . PRO A 1 122 ? -6.880 0.034 -6.472 1.00 93.00 122 PRO A CA 1
ATOM 934 C C . PRO A 1 122 ? -7.060 -1.476 -6.270 1.00 93.00 122 PRO A C 1
ATOM 936 O O . PRO A 1 122 ? -7.885 -2.111 -6.929 1.00 93.00 122 PRO A O 1
ATOM 939 N N . GLY A 1 123 ? -6.323 -2.058 -5.325 1.00 95.25 123 GLY A N 1
ATOM 940 C CA . GLY A 1 123 ? -6.610 -3.421 -4.879 1.00 95.25 123 GLY A CA 1
ATOM 941 C C . GLY A 1 123 ? -8.059 -3.552 -4.400 1.00 95.25 123 GLY A C 1
ATOM 942 O O . GLY A 1 123 ? -8.650 -2.584 -3.905 1.00 95.25 123 GLY A O 1
ATOM 943 N N . THR A 1 124 ? -8.641 -4.742 -4.560 1.00 96.00 124 THR A N 1
ATOM 944 C CA . THR A 1 124 ? -10.041 -4.994 -4.183 1.00 96.00 124 THR A CA 1
ATOM 945 C C . THR A 1 124 ? -10.134 -6.030 -3.078 1.00 96.00 124 THR A C 1
ATOM 947 O O . THR A 1 124 ? -9.363 -6.989 -3.044 1.00 96.00 124 THR A O 1
ATOM 950 N N . ARG A 1 125 ? -11.090 -5.874 -2.168 1.00 95.44 125 ARG A N 1
ATOM 951 C CA . ARG A 1 125 ? -11.380 -6.851 -1.116 1.00 95.44 125 ARG A CA 1
ATOM 952 C C . ARG A 1 125 ? -11.902 -8.151 -1.712 1.00 95.44 125 ARG A C 1
ATOM 954 O O . ARG A 1 125 ? -11.571 -9.211 -1.192 1.00 95.44 125 ARG A O 1
ATOM 961 N N . ALA A 1 126 ? -12.650 -8.077 -2.813 1.00 93.44 126 ALA A N 1
ATOM 962 C CA . ALA A 1 126 ? -13.277 -9.237 -3.440 1.00 93.44 126 ALA A CA 1
ATOM 963 C C . ALA A 1 126 ? -12.290 -10.163 -4.173 1.00 93.44 126 ALA A C 1
ATOM 965 O O . ALA A 1 126 ? -12.411 -11.383 -4.083 1.00 93.44 126 ALA A O 1
ATOM 966 N N . LYS A 1 127 ? -11.332 -9.608 -4.928 1.00 92.38 127 LYS A N 1
ATOM 967 C CA . LYS A 1 127 ? -10.384 -10.401 -5.729 1.00 92.38 127 LYS A CA 1
ATOM 968 C C . LYS A 1 127 ? -9.073 -9.669 -6.006 1.00 92.38 127 LYS A C 1
ATOM 970 O O . LYS A 1 127 ? -9.018 -8.441 -6.057 1.00 92.38 127 LYS A O 1
ATOM 975 N N . ARG A 1 128 ? -8.022 -10.435 -6.291 1.00 93.75 128 ARG A N 1
ATOM 976 C CA . ARG A 1 128 ? -6.771 -9.871 -6.811 1.00 93.75 128 ARG A CA 1
ATOM 977 C C . ARG A 1 128 ? -6.985 -9.243 -8.193 1.00 93.75 128 ARG A C 1
ATOM 979 O O . ARG A 1 128 ? -7.721 -9.794 -9.017 1.00 93.75 128 ARG A O 1
ATOM 986 N N . ILE A 1 129 ? -6.329 -8.110 -8.435 1.00 92.12 129 ILE A N 1
ATOM 987 C CA . ILE A 1 129 ? -6.307 -7.442 -9.745 1.00 92.12 129 ILE A CA 1
ATOM 988 C C . ILE A 1 129 ? -5.205 -8.042 -10.616 1.00 92.12 129 ILE A C 1
ATOM 990 O O . ILE A 1 129 ? -5.490 -8.559 -11.695 1.00 92.12 129 ILE A O 1
ATOM 994 N N . ASP A 1 130 ? -3.967 -8.051 -10.122 1.00 89.50 130 ASP A N 1
ATOM 995 C CA . ASP A 1 130 ? -2.844 -8.692 -10.797 1.00 89.50 130 ASP A CA 1
ATOM 996 C C . ASP A 1 130 ? -2.535 -10.065 -10.180 1.00 89.50 130 ASP A C 1
ATOM 998 O O . ASP A 1 130 ? -2.121 -10.201 -9.028 1.00 89.50 130 ASP A O 1
ATOM 1002 N N . ALA A 1 131 ? -2.727 -11.114 -10.983 1.00 86.56 131 ALA A N 1
ATOM 1003 C CA . ALA A 1 131 ? -2.474 -12.497 -10.595 1.00 86.56 131 ALA A CA 1
ATOM 1004 C C . ALA A 1 131 ? -0.982 -12.842 -10.428 1.00 86.56 131 ALA A C 1
ATOM 1006 O O . ALA A 1 131 ? -0.671 -13.915 -9.912 1.00 86.56 131 ALA A O 1
ATOM 1007 N N . LYS A 1 132 ? -0.070 -11.976 -10.884 1.00 87.69 132 LYS A N 1
ATOM 1008 C CA . LYS A 1 132 ? 1.386 -12.182 -10.839 1.00 87.69 132 LYS A CA 1
ATOM 1009 C C . LYS A 1 132 ? 2.040 -11.578 -9.595 1.00 87.69 132 LYS A C 1
ATOM 1011 O O . LYS A 1 132 ? 3.247 -11.784 -9.401 1.00 87.69 132 LYS A O 1
ATOM 1016 N N . LEU A 1 133 ? 1.283 -10.826 -8.790 1.00 89.44 133 LEU A N 1
ATOM 1017 C CA . LEU A 1 133 ? 1.782 -10.219 -7.561 1.00 89.44 133 LEU A CA 1
ATOM 1018 C C . LEU A 1 133 ? 2.175 -11.289 -6.547 1.00 89.44 133 LEU A C 1
ATOM 1020 O O . LEU A 1 133 ? 1.445 -12.243 -6.290 1.00 89.44 133 LEU A O 1
ATOM 1024 N N . ALA A 1 134 ? 3.355 -11.090 -5.972 1.00 90.69 134 ALA A N 1
ATOM 1025 C CA . ALA A 1 134 ? 3.916 -11.923 -4.923 1.00 90.69 134 ALA A CA 1
ATOM 1026 C C . ALA A 1 134 ? 4.555 -10.999 -3.884 1.00 90.69 134 ALA A C 1
ATOM 1028 O O . ALA A 1 134 ? 5.756 -10.710 -3.940 1.00 90.69 134 ALA A O 1
ATOM 1029 N N . ILE A 1 135 ? 3.716 -10.466 -2.994 1.00 96.00 135 ILE A N 1
ATOM 1030 C CA . ILE A 1 135 ? 4.144 -9.534 -1.957 1.00 96.00 135 ILE A CA 1
ATOM 1031 C C . ILE A 1 135 ? 4.798 -10.309 -0.812 1.00 96.00 135 ILE A C 1
ATOM 1033 O O . ILE A 1 135 ? 4.243 -11.270 -0.283 1.00 96.00 135 ILE A O 1
ATOM 1037 N N . THR A 1 136 ? 5.973 -9.857 -0.390 1.00 96.88 136 THR A N 1
ATOM 1038 C CA . THR A 1 136 ? 6.566 -10.225 0.894 1.00 96.88 136 THR A CA 1
ATOM 1039 C C . THR A 1 136 ? 6.103 -9.194 1.930 1.00 96.88 136 THR A C 1
ATOM 1041 O O . THR A 1 136 ? 6.421 -8.011 1.783 1.00 96.88 136 THR A O 1
ATOM 1044 N N . PRO A 1 137 ? 5.364 -9.597 2.980 1.00 96.31 137 PRO A N 1
ATOM 1045 C CA . PRO A 1 137 ? 4.632 -8.659 3.837 1.00 96.31 137 PRO A CA 1
ATOM 1046 C C . PRO A 1 137 ? 5.507 -7.871 4.827 1.00 96.31 137 PRO A C 1
ATOM 1048 O O . PRO A 1 137 ? 5.006 -6.957 5.480 1.00 96.31 137 PRO A O 1
ATOM 1051 N N . GLY A 1 138 ? 6.795 -8.203 4.961 1.00 96.06 138 GLY A N 1
ATOM 1052 C CA . GLY A 1 138 ? 7.711 -7.495 5.857 1.00 96.06 138 GLY A CA 1
ATOM 1053 C C . GLY A 1 138 ? 7.294 -7.599 7.322 1.00 96.06 138 GLY A C 1
ATOM 1054 O O . GLY A 1 138 ? 7.209 -8.694 7.867 1.00 96.06 138 GLY A O 1
ATOM 1055 N N . MET A 1 139 ? 7.023 -6.451 7.950 1.00 95.81 139 MET A N 1
ATOM 1056 C CA . MET A 1 139 ? 6.522 -6.358 9.331 1.00 95.81 139 MET A CA 1
ATOM 1057 C C . MET A 1 139 ? 5.055 -6.797 9.478 1.00 95.81 139 MET A C 1
ATOM 1059 O O . MET A 1 139 ? 4.532 -6.835 10.591 1.00 95.81 139 MET A O 1
ATOM 1063 N N . GLY A 1 140 ? 4.358 -7.032 8.367 1.00 96.69 140 GLY A N 1
ATOM 1064 C CA . GLY A 1 140 ? 2.977 -7.490 8.344 1.00 96.69 140 GLY A CA 1
ATOM 1065 C C . GLY A 1 140 ? 2.848 -8.996 8.137 1.00 96.69 140 GLY A C 1
ATOM 1066 O O . GLY A 1 140 ? 3.799 -9.768 8.232 1.00 96.69 140 GLY A O 1
ATOM 1067 N N . ARG A 1 141 ? 1.635 -9.406 7.784 1.00 97.06 141 ARG A N 1
ATOM 1068 C CA . ARG A 1 141 ? 1.275 -10.765 7.370 1.00 97.06 141 ARG A CA 1
ATOM 1069 C C . ARG A 1 141 ? 0.336 -10.702 6.169 1.00 97.06 141 ARG A C 1
ATOM 1071 O O . ARG A 1 141 ? -0.427 -9.743 6.049 1.00 97.06 141 ARG A O 1
ATOM 1078 N N . LEU A 1 142 ? 0.370 -11.706 5.299 1.00 96.75 142 LEU A N 1
ATOM 1079 C CA . LEU A 1 142 ? -0.635 -11.823 4.238 1.00 96.75 142 LEU A CA 1
ATOM 1080 C C . LEU A 1 142 ? -2.010 -12.122 4.855 1.00 96.75 142 LEU A C 1
ATOM 1082 O O . LEU A 1 142 ? -2.090 -12.790 5.887 1.00 96.75 142 LEU A O 1
ATOM 1086 N N . ALA A 1 143 ? -3.082 -11.597 4.257 1.00 93.81 143 ALA A N 1
ATOM 1087 C CA . ALA A 1 143 ? -4.449 -11.810 4.745 1.00 93.81 143 ALA A CA 1
ATOM 1088 C C . ALA A 1 143 ? -4.924 -13.269 4.585 1.00 93.81 143 ALA A C 1
ATOM 1090 O O . ALA A 1 143 ? -5.802 -13.708 5.325 1.00 93.81 143 ALA A O 1
ATOM 1091 N N . GLY A 1 144 ? -4.322 -14.009 3.651 1.00 89.69 144 GLY A N 1
ATOM 1092 C CA . GLY A 1 144 ? -4.561 -15.424 3.379 1.00 89.69 144 GLY A CA 1
ATOM 1093 C C . GLY A 1 144 ? -3.654 -15.921 2.250 1.00 89.69 144 GLY A C 1
ATOM 1094 O O . GLY A 1 144 ? -3.063 -15.114 1.528 1.00 89.69 144 GLY A O 1
ATOM 1095 N N . ASP A 1 145 ? -3.548 -17.240 2.091 1.00 85.00 145 ASP A N 1
ATOM 1096 C CA . ASP A 1 145 ? -2.675 -17.867 1.083 1.00 85.00 145 ASP A CA 1
ATOM 1097 C C . ASP A 1 145 ? -3.119 -17.566 -0.361 1.00 85.00 145 ASP A C 1
ATOM 1099 O O . ASP A 1 145 ? -2.306 -17.535 -1.285 1.00 85.00 145 ASP A O 1
ATOM 1103 N N . ASP A 1 146 ? -4.408 -17.294 -0.567 1.00 90.81 146 ASP A N 1
ATOM 1104 C CA . ASP A 1 146 ? -5.007 -16.927 -1.852 1.00 90.81 146 ASP A CA 1
ATOM 1105 C C . ASP A 1 146 ? -4.929 -15.419 -2.156 1.00 90.81 146 ASP A C 1
ATOM 1107 O O . ASP A 1 146 ? -5.268 -14.991 -3.265 1.00 90.81 146 ASP A O 1
ATOM 1111 N N . ARG A 1 147 ? -4.437 -14.614 -1.201 1.00 95.38 147 ARG A N 1
ATOM 1112 C CA . ARG A 1 147 ? -4.352 -13.146 -1.268 1.00 95.38 147 ARG A CA 1
ATOM 1113 C C . ARG A 1 147 ? -2.918 -12.625 -1.112 1.00 95.38 147 ARG A C 1
ATOM 1115 O O . ARG A 1 147 ? -2.632 -11.865 -0.182 1.00 95.38 147 ARG A O 1
ATOM 1122 N N . PRO A 1 148 ? -2.006 -12.956 -2.049 1.00 95.50 148 PRO A N 1
ATOM 1123 C CA . PRO A 1 148 ? -0.631 -12.455 -2.039 1.00 95.50 148 PRO A CA 1
ATOM 1124 C C . PRO A 1 148 ? -0.527 -10.955 -2.358 1.00 95.50 148 PRO A C 1
ATOM 1126 O O . PRO A 1 148 ? 0.574 -10.422 -2.401 1.00 95.50 148 PRO A O 1
ATOM 1129 N N . ASP A 1 149 ? -1.650 -10.284 -2.616 1.00 97.31 149 ASP A N 1
ATOM 1130 C CA . ASP A 1 149 ? -1.806 -8.847 -2.840 1.00 97.31 149 ASP A CA 1
ATOM 1131 C C . ASP A 1 149 ? -2.215 -8.077 -1.571 1.00 97.31 149 ASP A C 1
ATOM 1133 O O . ASP A 1 149 ? -2.185 -6.847 -1.567 1.00 97.31 149 ASP A O 1
ATOM 1137 N N . TRP A 1 150 ? -2.608 -8.772 -0.498 1.00 97.75 150 TRP A N 1
ATOM 1138 C CA . TRP A 1 150 ? -3.208 -8.165 0.691 1.00 97.75 150 TRP A CA 1
ATOM 1139 C C . TRP A 1 150 ? -2.323 -8.353 1.923 1.00 97.75 150 TRP A C 1
ATOM 1141 O O . TRP A 1 150 ? -2.244 -9.433 2.506 1.00 97.75 150 TRP A O 1
ATOM 1151 N N . VAL A 1 151 ? -1.698 -7.261 2.361 1.00 98.12 151 VAL A N 1
ATOM 1152 C CA . VAL A 1 151 ? -0.882 -7.204 3.577 1.00 98.12 151 VAL A CA 1
ATOM 1153 C C . VAL A 1 151 ? -1.688 -6.613 4.724 1.00 98.12 151 VAL A C 1
ATOM 1155 O O . VAL A 1 151 ? -2.396 -5.617 4.570 1.00 98.12 151 VAL A O 1
ATOM 1158 N N . THR A 1 152 ? -1.554 -7.208 5.902 1.00 98.06 152 THR A N 1
ATOM 1159 C CA . THR A 1 152 ? -2.133 -6.703 7.144 1.00 98.06 152 THR A CA 1
ATOM 1160 C C . THR A 1 152 ? -1.045 -6.467 8.181 1.00 98.06 152 THR A C 1
ATOM 1162 O O . THR A 1 152 ? -0.107 -7.251 8.309 1.00 98.06 152 THR A O 1
ATOM 1165 N N . PHE A 1 153 ? -1.170 -5.385 8.938 1.00 97.88 153 PHE A N 1
ATOM 1166 C CA . PHE A 1 153 ? -0.292 -5.061 10.055 1.00 97.88 153 PHE A CA 1
ATOM 1167 C C . PHE A 1 153 ? -1.124 -4.933 11.312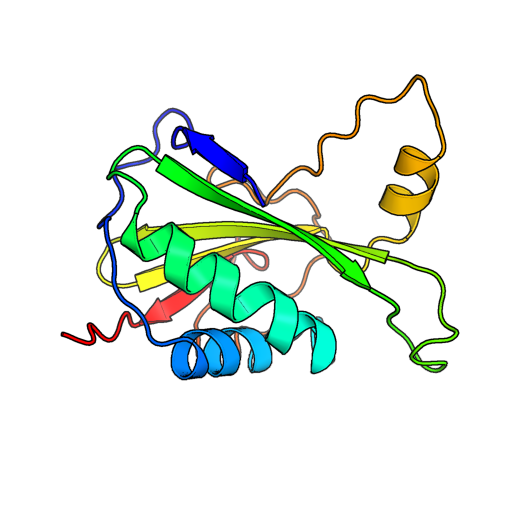 1.00 97.88 153 PHE A C 1
ATOM 1169 O O . PHE A 1 153 ? -2.208 -4.353 11.265 1.00 97.88 153 PHE A O 1
ATOM 1176 N N . ASP A 1 154 ? -0.584 -5.369 12.445 1.00 95.00 154 ASP A N 1
ATOM 1177 C CA . ASP A 1 154 ? -1.231 -5.095 13.722 1.00 95.00 154 ASP A CA 1
ATOM 1178 C C . ASP A 1 154 ? -1.323 -3.576 13.919 1.00 95.00 154 ASP A C 1
ATOM 1180 O O . ASP A 1 154 ? -0.359 -2.824 13.688 1.00 95.00 154 ASP A O 1
ATOM 1184 N N . ALA A 1 155 ? -2.532 -3.121 14.244 1.00 81.62 155 ALA A N 1
ATOM 1185 C CA . ALA A 1 155 ? -2.819 -1.722 14.482 1.00 81.62 155 ALA A CA 1
ATOM 1186 C C . ALA A 1 155 ? -2.316 -1.365 15.882 1.00 81.62 155 ALA A C 1
ATOM 1188 O O . ALA A 1 155 ? -2.847 -1.836 16.885 1.00 81.62 155 ALA A O 1
ATOM 1189 N N . VAL A 1 156 ? -1.295 -0.515 15.953 1.00 70.62 156 VAL A N 1
ATOM 1190 C CA . VAL A 1 156 ? -0.900 0.126 17.209 1.00 70.62 156 VAL A CA 1
ATOM 1191 C C . VAL A 1 156 ? -1.680 1.428 17.267 1.00 70.62 156 VAL A C 1
ATOM 1193 O O . VAL A 1 156 ? -1.481 2.296 16.419 1.00 70.62 156 VAL A O 1
ATOM 1196 N N . ARG A 1 157 ? -2.642 1.553 18.182 1.00 58.88 157 ARG A N 1
ATOM 1197 C CA . ARG A 1 157 ? -3.293 2.849 18.404 1.00 58.88 157 ARG A CA 1
ATOM 1198 C C . ARG A 1 157 ? -2.267 3.775 19.044 1.00 58.88 157 ARG A C 1
ATOM 1200 O O . ARG A 1 157 ? -1.766 3.473 20.120 1.00 58.88 157 ARG A O 1
ATOM 1207 N N . THR A 1 158 ? -1.952 4.870 18.371 1.00 58.34 158 THR A N 1
ATOM 1208 C CA . THR A 1 158 ? -1.322 6.026 19.010 1.00 58.34 158 THR A CA 1
ATOM 1209 C C . THR A 1 158 ? -2.432 7.000 19.377 1.00 58.34 158 THR A C 1
ATOM 1211 O O . THR A 1 158 ? -3.243 7.327 18.506 1.00 58.34 158 THR A O 1
ATOM 1214 N N . GLU A 1 159 ? -2.498 7.353 20.663 1.00 49.38 159 GLU A N 1
ATOM 1215 C CA . GLU A 1 159 ? -3.429 8.340 21.236 1.00 49.38 159 GLU A CA 1
ATOM 1216 C C . GLU A 1 159 ? -3.286 9.725 20.589 1.00 49.38 159 GLU A C 1
ATOM 1218 O O . GLU A 1 159 ? -2.158 10.082 20.172 1.00 49.38 159 GLU A O 1
#

pLDDT: mean 90.63, std 11.25, range [49.38, 98.44]

Radius of gyration: 14.99 Å; chains: 1; bounding box: 40×30×46 Å